Protein AF-A0A453MC24-F1 (afdb_monomer)

pLDDT: mean 86.79, std 18.19, range [35.03, 98.69]

Mean predicted aligned error: 6.65 Å

Foldseek 3Di:
DDWAWDADDEDDDDDLDFDKDKAQAFPVVLCVVCVVVVHDRCVGGPDPRNIHIGYTFHVVNPPDQQFWWKWKDKQNHTQFIDTSVPQPADPVRVCVVVCVVDNDDRPDDDDRDGGDRDDDDDAQIKMWIDTPPTDIDITHTHDDDPPPPD

Radius of gyration: 16.27 Å; Cα contacts (8 Å, |Δi|>4): 238; chains: 1; bounding box: 40×40×49 Å

Sequence (150 aa):
HGARATCPRPPPWTSSEGYALALDMTARDLQSVAKSTGLPWTLAKAQDTFTPISAVVPKSAVPNPDDLELWLKVDDELRQKGPTSDMIFKVPFLISYISSIMTLMEGDVILTGTPEGVGPVRIGQKIKAGITGLIEAEFDVQRRSRTFSP

InterPro domains:
  IPR011234 Fumarylacetoacetase-like, C-terminal [PF01557] (18-141)
  IPR036663 Fumarylacetoacetase-like, C-terminal domain superfamily [G3DSA:3.90.850.10] (14-145)
  IPR036663 Fumarylacetoacetase-like, C-terminal domain superfamily [SSF56529] (18-141)

Secondary structure (DSSP, 8-state):
---EEE-PPPPPP--S-EE--B-----HHHHHHHHHTT--SHHHH-STT---B-PPEEGGG-S-TTS-EEEEEETTEEEEEEEGGG-SS-HHHHHHHHHHHS---TT--------S------TT-EEEEEETTTEEEEEEEE--------

Organism: Aegilops tauschii subsp. strangulata (NCBI:txid200361)

Structure (mmCIF, N/CA/C/O backbone):
data_AF-A0A453MC24-F1
#
_entry.id   AF-A0A453MC24-F1
#
loop_
_atom_site.group_PDB
_atom_site.id
_atom_site.type_symbol
_atom_site.label_atom_id
_atom_site.label_alt_id
_atom_site.label_comp_id
_atom_site.label_asym_id
_atom_site.label_entity_id
_atom_site.label_seq_id
_atom_site.pdbx_PDB_ins_code
_atom_site.Cartn_x
_atom_site.Cartn_y
_atom_site.Cartn_z
_atom_site.occupancy
_atom_site.B_iso_or_equiv
_atom_site.auth_seq_id
_atom_site.auth_comp_id
_atom_site.auth_asym_id
_atom_site.auth_atom_id
_atom_site.pdbx_PDB_model_num
ATOM 1 N N . HIS A 1 1 ? 9.981 -6.101 -19.614 1.00 38.81 1 HIS A N 1
ATOM 2 C CA . HIS A 1 1 ? 9.704 -5.404 -18.345 1.00 38.81 1 HIS A CA 1
ATOM 3 C C . HIS A 1 1 ? 8.214 -5.111 -18.260 1.00 38.81 1 HIS A C 1
ATOM 5 O O . HIS A 1 1 ? 7.682 -4.579 -19.224 1.00 38.81 1 HIS A O 1
ATOM 11 N N . GLY A 1 2 ? 7.517 -5.533 -17.203 1.00 47.47 2 GLY A N 1
ATOM 12 C CA . GLY A 1 2 ? 6.080 -5.254 -17.051 1.00 47.47 2 GLY A CA 1
ATOM 13 C C . GLY A 1 2 ? 5.244 -6.500 -16.793 1.00 47.47 2 GLY A C 1
ATOM 14 O O . GLY A 1 2 ? 4.655 -7.070 -17.708 1.00 47.47 2 GLY A O 1
ATOM 15 N N . ALA A 1 3 ? 5.197 -6.895 -15.530 1.00 35.03 3 ALA A N 1
ATOM 16 C CA . ALA A 1 3 ? 4.187 -7.784 -14.986 1.00 35.03 3 ALA A CA 1
ATOM 17 C C . ALA A 1 3 ? 3.165 -6.889 -14.250 1.00 35.03 3 ALA A C 1
ATOM 19 O O . ALA A 1 3 ? 3.579 -5.926 -13.601 1.00 35.03 3 ALA A O 1
ATOM 20 N N . ARG A 1 4 ? 1.854 -7.116 -14.415 1.00 52.97 4 ARG A N 1
ATOM 21 C CA . ARG A 1 4 ? 0.784 -6.272 -13.844 1.00 52.97 4 ARG A CA 1
ATOM 22 C C . ARG A 1 4 ? -0.256 -7.122 -13.144 1.00 52.97 4 ARG A C 1
ATOM 24 O O . ARG A 1 4 ? -0.728 -8.061 -13.762 1.00 52.97 4 ARG A O 1
ATOM 31 N N . ALA A 1 5 ? -0.651 -6.752 -11.934 1.00 42.00 5 ALA A N 1
ATOM 32 C CA . ALA A 1 5 ? -1.810 -7.327 -11.266 1.00 42.00 5 ALA A CA 1
ATOM 33 C C . ALA A 1 5 ? -3.107 -6.756 -11.876 1.00 42.00 5 ALA A C 1
ATOM 35 O O . ALA A 1 5 ? -3.251 -5.537 -11.989 1.00 42.00 5 ALA A O 1
ATOM 36 N N . THR A 1 6 ? -4.040 -7.608 -12.300 1.00 39.41 6 THR A N 1
ATOM 37 C CA . THR A 1 6 ? -5.389 -7.189 -12.712 1.00 39.41 6 THR A CA 1
ATOM 38 C C . THR A 1 6 ? -6.310 -7.138 -11.496 1.00 39.41 6 THR A C 1
ATOM 40 O O . THR A 1 6 ? -6.370 -8.099 -10.736 1.00 39.41 6 THR A O 1
ATOM 43 N N . CYS A 1 7 ? -7.040 -6.033 -11.330 1.00 41.22 7 CYS A N 1
ATOM 44 C CA . CYS A 1 7 ? -8.014 -5.819 -10.259 1.00 41.22 7 CYS A CA 1
ATOM 45 C C . CYS A 1 7 ? -9.405 -5.562 -10.864 1.00 41.22 7 CYS A C 1
ATOM 47 O O . CYS A 1 7 ? -9.501 -4.761 -11.800 1.00 41.22 7 CYS A O 1
ATOM 49 N N . PRO A 1 8 ? -10.483 -6.183 -10.351 1.00 39.03 8 PRO A N 1
ATOM 50 C CA . PRO A 1 8 ? -11.850 -5.784 -10.678 1.00 39.03 8 PRO A CA 1
ATOM 51 C C . PRO A 1 8 ? -12.093 -4.307 -10.334 1.00 39.03 8 PRO A C 1
ATOM 53 O O . PRO A 1 8 ? -11.517 -3.781 -9.383 1.00 39.03 8 PRO A O 1
ATOM 56 N N . ARG A 1 9 ? -12.955 -3.625 -11.097 1.00 36.47 9 ARG A N 1
ATOM 57 C CA . ARG A 1 9 ? -13.351 -2.238 -10.804 1.00 36.47 9 ARG A CA 1
ATOM 58 C C . ARG A 1 9 ? -14.120 -2.221 -9.466 1.00 36.47 9 ARG A C 1
ATOM 60 O O . ARG A 1 9 ? -15.124 -2.930 -9.380 1.00 36.47 9 ARG A O 1
ATOM 67 N N . PRO A 1 10 ? -13.680 -1.461 -8.445 1.00 41.44 10 PRO A N 1
ATOM 68 C CA . PRO A 1 10 ? -14.386 -1.411 -7.169 1.00 41.44 10 PRO A CA 1
ATOM 69 C C . PRO A 1 10 ? -15.782 -0.780 -7.341 1.00 41.44 10 PRO A C 1
ATOM 71 O O . PRO A 1 10 ? -15.978 0.029 -8.257 1.00 41.44 10 PRO A O 1
ATOM 74 N N . PRO A 1 11 ? -16.767 -1.160 -6.503 1.00 37.31 11 PRO A N 1
ATOM 75 C CA . PRO A 1 11 ? -18.101 -0.562 -6.520 1.00 37.31 11 PRO A CA 1
ATOM 76 C C . PRO A 1 11 ? -18.053 0.946 -6.197 1.00 37.31 11 PRO A C 1
ATOM 78 O O . PRO A 1 11 ? -17.083 1.409 -5.593 1.00 37.31 11 PRO A O 1
ATOM 81 N N . PRO A 1 12 ? -19.077 1.729 -6.597 1.00 39.75 12 PRO A N 1
ATOM 82 C CA . PRO A 1 12 ? -19.141 3.159 -6.301 1.00 39.75 12 PRO A CA 1
ATOM 83 C C . PRO A 1 12 ? -19.139 3.422 -4.786 1.00 39.75 12 PRO A C 1
ATOM 85 O O . PRO A 1 12 ? -19.858 2.773 -4.028 1.00 39.75 12 PRO A O 1
ATOM 88 N N . TRP A 1 13 ? -18.307 4.375 -4.366 1.00 46.50 13 TRP A N 1
ATOM 89 C CA . TRP A 1 13 ? -18.062 4.759 -2.976 1.00 46.50 13 TRP A CA 1
ATOM 90 C C . TRP A 1 13 ? -19.287 5.480 -2.396 1.00 46.50 13 TRP A C 1
ATOM 92 O O . TRP A 1 13 ? -19.708 6.498 -2.937 1.00 46.50 13 TRP A O 1
ATOM 102 N N . THR A 1 14 ? -19.867 4.966 -1.308 1.00 39.12 14 THR A N 1
ATOM 103 C CA . THR A 1 14 ? -21.018 5.595 -0.621 1.00 39.12 14 THR A CA 1
ATOM 104 C C . THR A 1 14 ? -20.711 6.039 0.811 1.00 39.12 14 THR A C 1
ATOM 106 O O . THR A 1 14 ? -21.583 6.592 1.473 1.00 39.12 14 THR A O 1
ATOM 109 N N . SER A 1 15 ? -19.496 5.800 1.311 1.00 45.62 15 SER A N 1
ATOM 110 C CA . SER A 1 15 ? -19.054 6.259 2.632 1.00 45.62 15 SER A CA 1
ATOM 111 C C . SER A 1 15 ? -17.674 6.897 2.520 1.00 45.62 15 SER A C 1
ATOM 113 O O . SER A 1 15 ? -16.699 6.212 2.211 1.00 45.62 15 SER A O 1
ATOM 115 N N . SER A 1 16 ? -17.601 8.192 2.801 1.00 51.91 16 SER A N 1
ATOM 116 C CA . SER A 1 16 ? -16.439 9.075 2.647 1.00 51.91 16 SER A CA 1
ATOM 117 C C . SE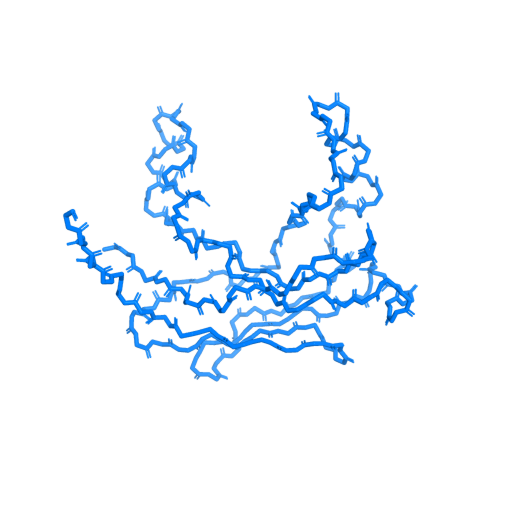R A 1 16 ? -15.256 8.759 3.578 1.00 51.91 16 SER A C 1
ATOM 119 O O . SER A 1 16 ? -14.281 9.501 3.601 1.00 51.91 16 SER A O 1
ATOM 121 N N . GLU A 1 17 ? -15.314 7.681 4.366 1.00 73.31 17 GLU A N 1
ATOM 122 C CA . GLU A 1 17 ? -14.290 7.349 5.356 1.00 73.31 17 GLU A CA 1
ATOM 123 C C . GLU A 1 17 ? -14.101 5.830 5.492 1.00 73.31 17 GLU A C 1
ATOM 125 O O . GLU A 1 17 ? -14.930 5.113 6.060 1.00 73.31 17 GLU A O 1
ATOM 130 N N . GLY A 1 18 ? -12.973 5.324 5.004 1.00 90.31 18 GLY A N 1
ATOM 131 C CA . GLY A 1 18 ? -12.618 3.916 5.124 1.00 90.31 18 GLY A CA 1
ATOM 132 C C . GLY A 1 18 ? -11.175 3.656 4.727 1.00 90.31 18 GLY A C 1
ATOM 133 O O . GLY A 1 18 ? -10.457 4.555 4.294 1.00 90.31 18 GLY A O 1
ATOM 134 N N . TYR A 1 19 ? -10.759 2.408 4.882 1.00 94.56 19 TYR A N 1
ATOM 135 C CA . TYR A 1 19 ? -9.433 1.935 4.511 1.00 94.56 19 TYR A CA 1
ATOM 136 C C . TYR A 1 19 ? -9.569 0.930 3.378 1.00 94.56 19 TYR A C 1
ATOM 138 O O . TYR A 1 19 ? -10.534 0.178 3.322 1.00 94.56 19 TYR A O 1
ATOM 146 N N . ALA A 1 20 ? -8.602 0.885 2.477 1.00 95.56 20 ALA A N 1
ATOM 147 C CA . ALA A 1 20 ? -8.530 -0.157 1.467 1.00 95.56 20 ALA A CA 1
ATOM 148 C C . ALA A 1 20 ? -7.090 -0.645 1.372 1.00 95.56 20 ALA A C 1
ATOM 150 O O . ALA A 1 20 ? -6.143 0.130 1.519 1.00 95.56 20 ALA A O 1
ATOM 151 N N . LEU A 1 21 ? -6.928 -1.937 1.120 1.00 97.06 21 LEU A N 1
ATOM 152 C CA . LEU A 1 21 ? -5.636 -2.507 0.795 1.00 97.06 21 LEU A CA 1
ATOM 153 C C . LEU A 1 21 ? -5.325 -2.176 -0.663 1.00 97.06 21 LEU A C 1
ATOM 155 O O . LEU A 1 21 ? -6.112 -2.500 -1.549 1.00 97.06 21 LEU A O 1
ATOM 159 N N . ALA A 1 22 ? -4.174 -1.565 -0.918 1.00 97.12 22 ALA A N 1
ATOM 160 C CA . ALA A 1 22 ? -3.739 -1.232 -2.267 1.00 97.12 22 ALA A CA 1
ATOM 161 C C . ALA A 1 22 ? -2.315 -1.723 -2.526 1.00 97.12 22 ALA A C 1
ATOM 163 O O . ALA A 1 22 ? -1.480 -1.765 -1.623 1.00 97.12 22 ALA A O 1
ATOM 164 N N . LEU A 1 23 ? -2.035 -2.056 -3.783 1.00 97.44 23 LEU A N 1
ATOM 165 C CA . LEU A 1 23 ? -0.690 -2.337 -4.267 1.00 97.44 23 LEU A CA 1
ATOM 166 C C . LEU A 1 23 ? -0.176 -1.127 -5.048 1.00 97.44 23 LEU A C 1
ATOM 168 O O . LEU A 1 23 ? -0.779 -0.721 -6.035 1.00 97.44 23 LEU A O 1
ATOM 172 N N . ASP A 1 24 ? 0.964 -0.579 -4.635 1.00 96.94 24 ASP A N 1
ATOM 173 C CA . ASP A 1 24 ? 1.691 0.458 -5.376 1.00 96.94 24 ASP A CA 1
ATOM 174 C C . AS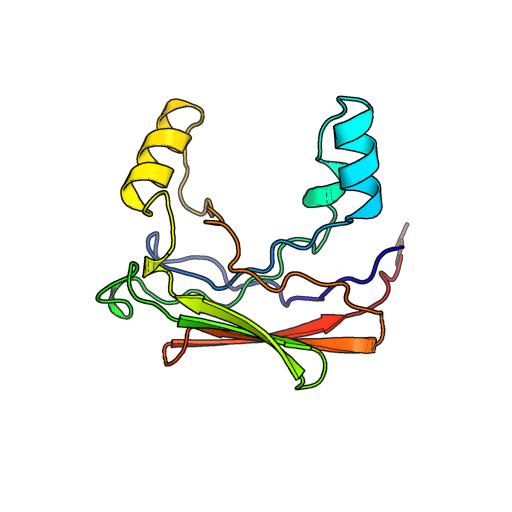P A 1 24 ? 2.640 -0.199 -6.394 1.00 96.94 24 ASP A C 1
ATOM 176 O O . ASP A 1 24 ? 3.857 -0.333 -6.186 1.00 96.94 24 ASP A O 1
ATOM 180 N N . MET A 1 25 ? 2.067 -0.697 -7.493 1.00 96.69 25 MET A N 1
ATOM 181 C CA . MET A 1 25 ? 2.840 -1.396 -8.515 1.00 96.69 25 MET A CA 1
ATOM 182 C C . MET A 1 25 ? 3.846 -0.438 -9.146 1.00 96.69 25 MET A C 1
ATOM 184 O O . MET A 1 25 ? 3.533 0.688 -9.519 1.00 96.69 25 MET A O 1
ATOM 188 N N . THR A 1 26 ? 5.088 -0.897 -9.280 1.00 94.62 26 THR A N 1
ATOM 189 C CA . THR A 1 26 ? 6.192 -0.035 -9.707 1.00 94.62 26 THR A CA 1
ATOM 190 C C . THR A 1 26 ? 7.000 -0.689 -10.817 1.00 94.62 26 THR A C 1
ATOM 192 O O . THR A 1 26 ? 7.541 -1.783 -10.642 1.00 94.62 26 THR A O 1
ATOM 195 N N . ALA A 1 27 ? 7.173 0.012 -11.939 1.00 94.31 27 ALA A N 1
ATOM 196 C CA . ALA A 1 27 ? 8.174 -0.351 -12.941 1.00 94.31 27 ALA A CA 1
ATOM 197 C C . ALA A 1 27 ? 9.553 0.120 -12.454 1.00 94.31 27 ALA A C 1
ATOM 199 O O . ALA A 1 27 ? 9.958 1.264 -12.672 1.00 94.31 27 ALA A O 1
ATOM 200 N N . ARG A 1 28 ? 10.234 -0.745 -11.692 1.00 93.31 28 ARG A N 1
ATOM 201 C CA . ARG A 1 28 ? 11.455 -0.390 -10.947 1.00 93.31 28 ARG A CA 1
ATOM 202 C C . ARG A 1 28 ? 12.604 0.066 -11.848 1.00 93.31 28 ARG A C 1
ATOM 204 O O . ARG A 1 28 ? 13.352 0.958 -11.471 1.00 93.31 28 ARG A O 1
ATOM 211 N N . ASP A 1 29 ? 12.719 -0.523 -13.030 1.00 92.75 29 ASP A N 1
ATOM 212 C CA . ASP A 1 29 ? 13.657 -0.128 -14.080 1.00 92.75 29 ASP A CA 1
ATOM 213 C C . ASP A 1 29 ? 13.438 1.328 -14.514 1.00 92.75 29 ASP A C 1
ATOM 215 O O . ASP A 1 29 ? 14.364 2.137 -14.460 1.00 92.75 29 ASP A O 1
ATOM 219 N N . LEU A 1 30 ? 12.197 1.686 -14.848 1.00 93.50 30 LEU A N 1
ATOM 220 C CA . LEU A 1 30 ? 11.835 3.049 -15.240 1.00 93.50 30 LEU A CA 1
ATOM 221 C C . LEU A 1 30 ? 12.007 4.040 -14.088 1.00 93.50 30 LEU A C 1
ATOM 223 O O . LEU A 1 30 ? 12.433 5.170 -14.314 1.00 93.50 30 LEU A O 1
ATOM 227 N N . GLN A 1 31 ? 11.717 3.623 -12.853 1.00 95.94 31 GLN A N 1
ATOM 228 C CA . GLN A 1 31 ? 11.918 4.466 -11.676 1.00 95.94 31 GLN A CA 1
ATOM 229 C C . GLN A 1 31 ? 13.397 4.806 -11.473 1.00 95.94 31 GLN A C 1
ATOM 231 O O . GLN A 1 31 ? 13.731 5.960 -11.208 1.00 95.94 31 GLN A O 1
ATOM 236 N N . SER A 1 32 ? 14.282 3.813 -11.604 1.00 94.62 32 SER A N 1
ATOM 237 C CA . SER A 1 32 ? 15.728 4.005 -11.472 1.00 94.62 32 SER A CA 1
ATOM 238 C C . SER A 1 32 ? 16.263 4.963 -12.533 1.00 94.62 32 SER A C 1
ATOM 240 O O . SER A 1 32 ? 17.008 5.882 -12.195 1.00 94.62 32 SER A O 1
ATOM 242 N N . VAL A 1 33 ? 15.827 4.805 -13.789 1.00 94.88 33 VAL A N 1
ATOM 243 C CA . VAL A 1 33 ? 16.178 5.731 -14.875 1.00 94.88 33 VAL A CA 1
ATOM 244 C C . VAL A 1 33 ? 15.693 7.139 -14.540 1.00 94.88 33 VAL A C 1
ATOM 246 O O . VAL A 1 33 ? 16.517 8.047 -14.468 1.00 94.88 33 VAL A O 1
ATOM 249 N N . ALA A 1 34 ? 14.403 7.308 -14.230 1.00 95.00 34 ALA A N 1
ATOM 250 C CA . ALA A 1 34 ? 13.820 8.611 -13.921 1.00 95.00 34 ALA A CA 1
ATOM 251 C C . ALA A 1 34 ? 14.533 9.312 -12.754 1.00 95.00 34 ALA A C 1
ATOM 253 O O . ALA A 1 34 ? 14.825 10.503 -12.837 1.00 95.00 34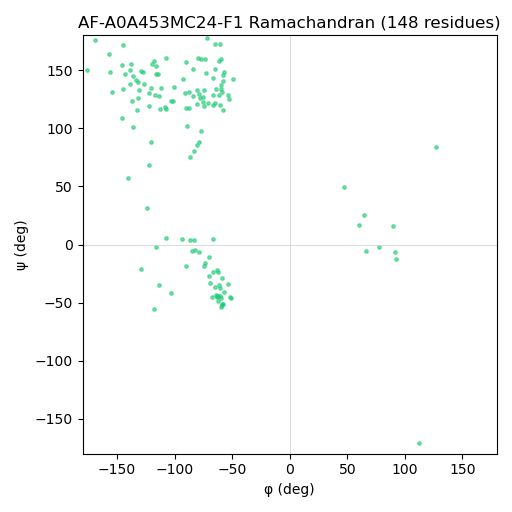 ALA A O 1
ATOM 254 N N . LYS A 1 35 ? 14.890 8.569 -11.697 1.00 94.50 35 LYS A N 1
ATOM 255 C CA . LYS A 1 35 ? 15.674 9.090 -10.570 1.00 94.50 35 LYS A CA 1
ATOM 256 C C . LYS A 1 35 ? 17.075 9.539 -11.000 1.00 94.50 35 LYS A C 1
ATOM 258 O O . LYS A 1 35 ? 17.510 10.604 -10.577 1.00 94.50 35 LYS A O 1
ATOM 263 N N . SER A 1 36 ? 17.770 8.754 -11.825 1.00 95.81 36 SER A N 1
ATOM 264 C CA . SER A 1 36 ? 19.134 9.073 -12.280 1.00 95.81 36 SER A CA 1
ATOM 265 C C . SER A 1 36 ? 19.201 10.260 -13.245 1.00 95.81 36 SER A C 1
ATOM 267 O O . SER A 1 36 ? 20.211 10.955 -13.285 1.00 95.81 36 SER A O 1
ATOM 269 N N . THR A 1 37 ? 18.125 10.520 -13.990 1.00 94.69 37 THR A N 1
ATOM 270 C CA . THR A 1 37 ? 18.060 11.584 -15.001 1.00 94.69 37 THR A CA 1
ATOM 271 C C . THR A 1 37 ? 17.203 12.778 -14.576 1.00 94.69 37 THR A C 1
ATOM 273 O O . THR A 1 37 ? 16.949 13.658 -15.393 1.00 94.69 37 THR A O 1
ATOM 276 N N . GLY A 1 38 ? 16.709 12.808 -13.333 1.00 95.25 38 GLY A N 1
ATOM 277 C CA . GLY A 1 38 ? 15.863 13.894 -12.822 1.00 95.25 38 GLY A CA 1
ATOM 278 C C . GLY A 1 38 ? 14.502 14.028 -13.519 1.00 95.25 38 GLY A C 1
ATOM 279 O O . GLY A 1 38 ? 13.936 15.117 -13.551 1.00 95.25 38 GLY A O 1
ATOM 280 N N . LEU A 1 39 ? 13.979 12.946 -14.102 1.00 95.50 39 LEU A N 1
ATOM 281 C CA . LEU A 1 39 ? 12.687 12.948 -14.792 1.00 95.50 39 LEU A CA 1
ATOM 282 C C . LEU A 1 39 ? 11.525 12.611 -13.838 1.00 95.50 39 LEU A C 1
ATOM 284 O O . LEU A 1 39 ? 11.727 11.929 -12.827 1.00 95.50 39 LEU A O 1
ATOM 288 N N . PRO A 1 40 ? 10.284 13.020 -14.169 1.00 96.12 40 PRO A N 1
ATOM 289 C CA . PRO A 1 40 ? 9.096 12.639 -13.411 1.00 96.12 40 PRO A CA 1
ATOM 290 C C . PRO A 1 40 ? 8.903 11.120 -13.323 1.00 96.12 40 PRO A C 1
ATOM 292 O O . PRO A 1 40 ? 9.162 10.376 -14.269 1.00 96.12 40 PRO A O 1
ATOM 295 N N . TRP A 1 41 ? 8.365 10.650 -12.197 1.00 95.88 41 TRP A N 1
ATOM 296 C CA . TRP A 1 41 ? 8.150 9.218 -11.943 1.00 95.88 41 TRP A CA 1
ATOM 297 C C . TRP A 1 41 ? 6.857 8.664 -12.553 1.00 95.88 41 TRP A C 1
ATOM 299 O O . TRP A 1 41 ? 6.547 7.489 -12.363 1.00 95.88 41 TRP A O 1
ATOM 309 N N . THR A 1 42 ? 6.107 9.472 -13.306 1.00 94.62 42 THR A N 1
ATOM 310 C CA . THR A 1 42 ? 4.793 9.118 -13.866 1.00 94.62 42 THR A CA 1
ATOM 311 C C . THR A 1 42 ? 4.820 7.786 -14.616 1.00 94.62 42 THR A C 1
ATOM 313 O O . THR A 1 42 ? 4.000 6.911 -14.352 1.00 94.62 42 THR A O 1
ATOM 316 N N . LEU A 1 43 ? 5.817 7.561 -15.479 1.00 92.06 43 LEU A N 1
ATOM 317 C CA . LEU A 1 43 ? 5.941 6.301 -16.223 1.00 92.06 43 LEU A CA 1
ATOM 318 C C . LEU A 1 43 ? 6.242 5.093 -15.329 1.00 92.06 43 LEU A C 1
ATOM 320 O O . LEU A 1 43 ? 5.948 3.967 -15.717 1.00 92.06 43 LEU A O 1
ATOM 324 N N . ALA A 1 44 ? 6.819 5.304 -14.149 1.00 94.38 44 ALA A N 1
ATOM 325 C CA . ALA A 1 44 ? 7.169 4.239 -13.221 1.00 94.38 44 ALA A CA 1
ATOM 326 C C . ALA A 1 44 ? 6.054 3.894 -12.221 1.00 94.38 44 ALA A C 1
ATOM 328 O O . ALA A 1 44 ? 6.111 2.814 -11.632 1.00 94.38 44 ALA A O 1
ATOM 329 N N . LYS A 1 45 ? 5.080 4.793 -12.023 1.00 94.12 45 LYS A N 1
ATOM 330 C CA . LYS A 1 45 ? 4.085 4.732 -10.935 1.00 94.12 45 LYS A CA 1
ATOM 331 C C . LYS A 1 45 ? 2.623 4.873 -11.366 1.00 94.12 45 LYS A C 1
ATOM 333 O O . LYS A 1 45 ? 1.748 4.433 -10.639 1.00 94.12 45 LYS A O 1
ATOM 338 N N . ALA A 1 46 ? 2.347 5.452 -12.531 1.00 92.81 46 ALA A N 1
ATOM 339 C CA . ALA A 1 46 ? 0.995 5.853 -12.930 1.00 92.81 46 ALA A CA 1
ATOM 340 C C . ALA A 1 46 ? 0.551 5.230 -14.264 1.00 92.81 46 ALA A C 1
ATOM 342 O O . ALA A 1 46 ? -0.183 5.842 -15.036 1.00 92.81 46 ALA A O 1
ATOM 343 N N . GLN A 1 47 ? 1.025 4.022 -14.583 1.00 89.81 47 GLN A N 1
ATOM 344 C CA . GLN A 1 47 ? 0.500 3.293 -15.739 1.00 89.81 47 GLN A CA 1
ATOM 345 C C . GLN A 1 47 ? -0.863 2.675 -15.400 1.00 89.81 47 GLN A C 1
ATOM 347 O O . GLN A 1 47 ? -1.164 2.423 -14.235 1.00 89.81 47 GLN A O 1
ATOM 352 N N . ASP A 1 48 ? -1.665 2.348 -16.418 1.00 89.44 48 ASP A N 1
ATOM 353 C CA . ASP A 1 48 ? -2.941 1.652 -16.194 1.00 89.44 48 ASP A CA 1
ATOM 354 C C . ASP A 1 48 ? -2.762 0.428 -15.277 1.00 89.44 48 ASP A C 1
ATOM 356 O O . ASP A 1 48 ? -1.760 -0.279 -15.383 1.00 89.44 48 ASP A O 1
ATOM 360 N N . THR A 1 49 ? -3.727 0.162 -14.398 1.00 90.50 49 THR A N 1
ATOM 361 C CA . THR A 1 49 ? -3.702 -0.971 -13.449 1.00 90.50 49 THR A CA 1
ATOM 362 C C . THR A 1 49 ? -2.523 -0.978 -12.458 1.00 90.50 49 THR A C 1
ATOM 364 O O . THR A 1 49 ? -2.247 -2.027 -11.880 1.00 90.50 49 THR A O 1
ATOM 367 N N . PHE A 1 50 ? -1.800 0.136 -12.254 1.00 92.94 50 PHE A N 1
ATOM 368 C CA . PHE A 1 50 ? -0.708 0.198 -11.262 1.00 92.94 50 PHE A CA 1
ATOM 369 C C . PHE A 1 50 ? -1.174 0.364 -9.813 1.00 92.94 50 PHE A C 1
ATOM 371 O O . PHE A 1 50 ? -0.364 0.214 -8.904 1.00 92.94 50 PHE A O 1
ATOM 378 N N . THR A 1 51 ? -2.473 0.566 -9.599 1.00 95.50 51 THR A N 1
ATOM 379 C CA . THR A 1 51 ? -3.079 0.609 -8.264 1.00 95.50 51 THR A CA 1
ATOM 380 C C . THR A 1 51 ? -4.190 -0.442 -8.125 1.00 95.50 51 THR A C 1
ATOM 382 O O . THR A 1 51 ? -5.367 -0.085 -8.075 1.00 95.50 51 THR A O 1
ATOM 385 N N . PRO A 1 52 ? -3.872 -1.753 -8.119 1.00 95.25 52 PRO A N 1
ATOM 386 C CA . PRO A 1 52 ? -4.804 -2.768 -7.631 1.00 95.25 52 PRO A CA 1
ATOM 387 C C . PRO A 1 52 ? -5.261 -2.412 -6.213 1.00 95.25 52 PRO A C 1
ATOM 389 O O . PRO A 1 52 ? -4.419 -2.137 -5.358 1.00 95.25 52 PRO A O 1
ATOM 392 N N . ILE A 1 53 ? -6.571 -2.393 -5.970 1.00 95.19 53 ILE A N 1
ATOM 393 C CA . ILE A 1 53 ? -7.160 -1.944 -4.704 1.00 95.19 53 ILE A CA 1
ATOM 394 C C . ILE A 1 53 ? -8.308 -2.869 -4.294 1.00 95.19 53 ILE A C 1
ATOM 396 O O . ILE A 1 53 ? -9.095 -3.305 -5.131 1.00 95.19 53 ILE A O 1
ATOM 400 N N . SER A 1 54 ? -8.386 -3.212 -3.013 1.00 95.12 54 SER A N 1
ATOM 401 C CA . SER A 1 54 ? -9.447 -4.055 -2.465 1.00 95.12 54 SER A CA 1
ATOM 402 C C . SER A 1 54 ? -10.788 -3.321 -2.395 1.00 95.12 54 SER A C 1
ATOM 404 O O . SER A 1 54 ? -10.892 -2.122 -2.657 1.00 95.12 54 SER A O 1
ATOM 406 N N . ALA A 1 55 ? -11.823 -4.038 -1.950 1.00 92.62 55 ALA A N 1
ATOM 407 C CA . ALA A 1 55 ? -13.010 -3.385 -1.414 1.00 92.62 55 ALA A CA 1
ATOM 408 C C . ALA A 1 55 ? -12.650 -2.507 -0.201 1.00 92.62 55 ALA A C 1
ATOM 410 O O . ALA A 1 55 ? -11.610 -2.687 0.441 1.00 92.62 55 ALA A O 1
ATOM 411 N N . VAL A 1 56 ? -13.532 -1.563 0.105 1.00 92.62 56 VAL A N 1
ATOM 412 C CA . VAL A 1 56 ? -13.371 -0.638 1.227 1.00 92.62 56 VAL A CA 1
ATOM 413 C C . VAL A 1 56 ? -13.737 -1.338 2.526 1.00 92.62 56 VAL A C 1
ATOM 415 O O . VAL A 1 56 ? -14.815 -1.914 2.650 1.00 92.62 56 VAL A O 1
ATOM 418 N N . VAL A 1 57 ? -12.854 -1.237 3.508 1.00 93.81 57 VAL A N 1
ATOM 419 C CA . VAL A 1 57 ? -13.119 -1.547 4.907 1.00 93.81 57 VAL A CA 1
ATOM 420 C C . VAL A 1 57 ? -13.674 -0.279 5.563 1.00 93.81 57 VAL A C 1
ATOM 422 O O . VAL A 1 57 ? -12.969 0.735 5.612 1.00 93.81 57 VAL A O 1
ATOM 425 N N . PRO A 1 58 ? -14.919 -0.290 6.069 1.00 92.88 58 PRO A N 1
ATOM 426 C CA . PRO A 1 58 ? -15.486 0.865 6.754 1.00 92.88 58 PRO A CA 1
ATOM 427 C C . PRO A 1 58 ? -14.626 1.267 7.953 1.00 92.88 58 PRO A C 1
ATOM 429 O O . PRO A 1 58 ? -14.167 0.406 8.704 1.00 92.88 58 PRO A O 1
ATOM 432 N N . LYS A 1 59 ? -14.458 2.571 8.191 1.00 90.56 59 LYS A N 1
ATOM 433 C CA . LYS A 1 59 ? -13.687 3.084 9.339 1.00 90.56 59 LYS A CA 1
ATOM 434 C C . LYS A 1 59 ? -14.163 2.516 10.682 1.00 90.56 59 LYS A C 1
ATOM 436 O O . LYS A 1 59 ? -13.344 2.246 11.549 1.00 90.56 59 LYS A O 1
ATOM 441 N N . SER A 1 60 ? -15.464 2.258 10.835 1.00 93.00 60 SER A N 1
ATOM 442 C CA . SER A 1 60 ? -16.046 1.647 12.041 1.00 93.00 60 SER A CA 1
ATOM 443 C C . SER A 1 60 ? -15.558 0.222 12.324 1.00 93.00 60 SER A C 1
ATOM 445 O O . SER A 1 60 ? -15.647 -0.228 13.461 1.00 93.00 60 SER A O 1
ATOM 447 N N . ALA A 1 61 ? -15.060 -0.492 11.312 1.00 93.69 61 ALA A N 1
ATOM 448 C CA . ALA A 1 61 ? -14.475 -1.822 11.466 1.00 93.69 61 ALA A CA 1
ATOM 449 C C . ALA A 1 61 ? -12.988 -1.774 11.865 1.00 93.69 61 ALA A C 1
ATOM 451 O O . ALA A 1 61 ? -12.397 -2.816 12.135 1.00 93.69 61 ALA A O 1
ATOM 452 N N . VAL A 1 62 ? -12.380 -0.583 11.909 1.00 94.25 62 VAL A N 1
ATOM 453 C CA . VAL A 1 62 ? -10.951 -0.380 12.176 1.00 94.25 62 VAL A CA 1
ATOM 454 C C . VAL A 1 62 ? -10.784 0.489 13.427 1.00 94.25 62 VAL A C 1
ATOM 456 O O . VAL A 1 62 ? -10.700 1.713 13.321 1.00 94.25 62 VAL A O 1
ATOM 459 N N . PRO A 1 63 ? -10.742 -0.115 14.630 1.00 89.75 63 PRO A N 1
ATOM 460 C CA . PRO A 1 63 ? -10.664 0.639 15.881 1.00 89.75 63 PRO A CA 1
ATOM 461 C C . PRO A 1 63 ? -9.316 1.347 16.070 1.00 89.75 63 PRO A C 1
ATOM 463 O O . PRO A 1 63 ? -9.279 2.432 16.644 1.00 89.75 63 PRO A O 1
ATOM 466 N N . ASN A 1 64 ? -8.220 0.757 15.580 1.00 93.62 64 ASN A N 1
ATOM 467 C CA . ASN A 1 64 ? -6.886 1.350 15.629 1.00 93.62 64 ASN A CA 1
ATOM 468 C C . ASN A 1 64 ? -6.160 1.174 14.279 1.00 93.62 64 ASN A C 1
ATOM 470 O O . ASN A 1 64 ? -5.655 0.087 14.005 1.00 93.62 64 ASN A O 1
ATOM 474 N N . PRO A 1 65 ? -6.096 2.209 13.422 1.00 92.31 65 PRO A N 1
ATOM 475 C CA . PRO A 1 65 ? -5.407 2.123 12.133 1.00 92.31 65 PRO A CA 1
ATOM 476 C C . PRO A 1 65 ? -3.875 2.120 12.248 1.00 92.31 65 PRO A C 1
ATOM 478 O O . PRO A 1 65 ? -3.196 1.735 11.295 1.00 92.31 65 PRO A O 1
ATOM 481 N N . ASP A 1 66 ? -3.327 2.517 13.398 1.00 92.81 66 ASP A N 1
ATOM 482 C CA . ASP A 1 66 ? -1.883 2.572 13.646 1.00 92.81 66 ASP A CA 1
ATOM 483 C C . ASP A 1 66 ? -1.315 1.234 14.155 1.00 92.81 66 ASP A C 1
ATOM 485 O O . ASP A 1 66 ? -0.130 1.162 14.465 1.00 92.81 66 ASP A O 1
ATOM 489 N N . ASP A 1 67 ? -2.139 0.187 14.243 1.00 95.62 67 ASP A N 1
ATOM 490 C CA . ASP A 1 67 ? -1.741 -1.158 14.677 1.00 95.62 67 ASP A CA 1
ATOM 491 C C . ASP A 1 67 ? -2.443 -2.246 13.847 1.00 95.62 67 ASP A C 1
ATOM 493 O O . ASP A 1 67 ? -3.199 -3.083 14.339 1.00 95.62 67 ASP A O 1
ATOM 497 N N . LEU A 1 68 ? -2.250 -2.180 12.532 1.00 97.19 68 LEU A N 1
ATOM 498 C CA . LEU A 1 68 ? -2.759 -3.148 11.567 1.00 97.19 68 LEU A CA 1
ATOM 499 C C . LEU A 1 68 ? -1.598 -3.923 10.960 1.00 97.19 68 LEU A C 1
ATOM 501 O O . LEU A 1 68 ? -0.620 -3.329 10.520 1.00 97.19 68 LEU A O 1
ATOM 505 N N . GLU A 1 69 ? -1.721 -5.242 10.862 1.00 98.25 69 GLU A N 1
ATOM 506 C CA . GLU A 1 69 ? -0.718 -6.071 10.196 1.00 98.25 69 GLU A CA 1
ATOM 507 C C . GLU A 1 69 ? -1.050 -6.223 8.707 1.00 98.25 69 GLU A C 1
ATOM 509 O O . GLU A 1 69 ? -2.081 -6.790 8.337 1.00 98.25 69 GLU A O 1
ATOM 514 N N . LEU A 1 70 ? -0.158 -5.726 7.850 1.00 98.38 70 LEU A N 1
ATOM 515 C CA . LEU A 1 70 ? -0.208 -5.912 6.404 1.00 98.38 70 LEU A CA 1
ATOM 516 C C . LEU A 1 70 ? 0.625 -7.130 6.016 1.00 98.38 70 LEU A C 1
ATOM 518 O O . LEU A 1 70 ? 1.715 -7.340 6.553 1.00 98.38 70 LEU A O 1
ATOM 522 N N . TRP A 1 71 ? 0.163 -7.896 5.033 1.00 98.62 71 TRP A N 1
ATOM 523 C CA . TRP A 1 71 ? 0.939 -8.992 4.460 1.00 98.62 71 TRP A CA 1
ATOM 524 C C . TRP A 1 71 ? 0.687 -9.160 2.962 1.00 98.62 71 TRP A C 1
ATOM 526 O O . TRP A 1 71 ? -0.371 -8.806 2.440 1.00 98.62 71 TRP A O 1
ATOM 536 N N . LEU A 1 72 ? 1.671 -9.733 2.269 1.00 98.69 72 LEU A N 1
ATOM 537 C CA . LEU A 1 72 ? 1.603 -10.055 0.848 1.00 98.69 72 LEU A CA 1
ATOM 538 C C . LEU A 1 72 ? 2.359 -11.348 0.546 1.00 98.69 72 LEU A C 1
ATOM 540 O O . LEU A 1 72 ? 3.507 -11.534 0.960 1.00 98.69 72 LEU A O 1
ATOM 544 N N . LYS A 1 73 ? 1.716 -12.211 -0.238 1.00 98.62 73 LYS A N 1
ATOM 545 C CA . LYS A 1 73 ? 2.255 -13.444 -0.801 1.00 98.62 73 LYS A CA 1
ATOM 546 C C . LYS A 1 73 ? 2.299 -13.378 -2.323 1.00 98.62 73 LYS A C 1
ATOM 548 O O . LYS A 1 73 ? 1.411 -12.794 -2.948 1.00 98.62 73 LYS A O 1
ATOM 553 N N . VAL A 1 74 ? 3.302 -14.022 -2.906 1.00 98.25 74 VAL A N 1
ATOM 554 C CA . VAL A 1 74 ? 3.397 -14.279 -4.348 1.00 98.25 74 VAL A CA 1
ATOM 555 C C . VAL A 1 74 ? 3.513 -15.783 -4.533 1.00 98.25 74 VAL A C 1
ATOM 557 O O . VAL A 1 74 ? 4.460 -16.366 -4.020 1.00 98.25 74 VAL A O 1
ATOM 560 N N . ASP A 1 75 ? 2.558 -16.398 -5.231 1.00 97.50 75 ASP A N 1
ATOM 561 C CA . ASP A 1 75 ? 2.465 -17.862 -5.375 1.00 97.50 75 ASP A CA 1
ATOM 562 C C . ASP A 1 75 ? 2.619 -18.583 -4.017 1.00 97.50 75 ASP A C 1
ATOM 564 O O . ASP A 1 75 ? 3.452 -19.468 -3.843 1.00 97.50 75 ASP A O 1
ATOM 568 N N . ASP A 1 76 ? 1.849 -18.123 -3.023 1.00 96.38 76 ASP A N 1
ATOM 569 C CA . ASP A 1 76 ? 1.831 -18.586 -1.624 1.00 96.38 76 ASP A CA 1
ATOM 570 C C . ASP A 1 76 ? 3.097 -18.336 -0.784 1.00 96.38 76 ASP A C 1
ATOM 572 O O . ASP A 1 76 ? 3.069 -18.505 0.440 1.00 96.38 76 ASP A O 1
ATOM 576 N N . GLU A 1 77 ? 4.172 -17.825 -1.381 1.00 98.06 77 GLU A N 1
ATOM 577 C CA . GLU A 1 77 ? 5.388 -17.429 -0.675 1.00 98.06 77 GLU A CA 1
ATOM 578 C C . GLU A 1 77 ? 5.213 -16.045 -0.032 1.00 98.06 77 GLU A C 1
ATOM 580 O O . GLU A 1 77 ? 4.955 -15.059 -0.725 1.00 98.06 77 GLU A O 1
ATOM 585 N N . LEU A 1 78 ? 5.361 -15.947 1.294 1.00 98.25 78 LEU A N 1
ATOM 586 C CA . LEU A 1 78 ? 5.296 -14.670 2.011 1.00 98.25 78 LEU A CA 1
ATOM 587 C C . LEU A 1 78 ? 6.479 -13.778 1.616 1.00 98.25 78 LEU A C 1
ATOM 589 O O . LEU A 1 78 ? 7.632 -14.142 1.829 1.00 98.25 78 LEU A O 1
ATOM 593 N N . ARG A 1 79 ? 6.183 -12.596 1.064 1.00 98.06 79 ARG A N 1
ATOM 594 C CA . ARG A 1 79 ? 7.192 -11.634 0.594 1.00 98.06 79 ARG A CA 1
ATOM 595 C C . ARG A 1 79 ? 7.225 -10.352 1.399 1.00 98.06 79 ARG A C 1
ATOM 597 O O . ARG A 1 79 ? 8.300 -9.802 1.593 1.00 98.06 79 ARG A O 1
ATOM 604 N N . GLN A 1 80 ? 6.072 -9.886 1.865 1.00 98.44 80 GLN A N 1
ATOM 605 C CA . GLN A 1 80 ? 5.988 -8.697 2.704 1.00 98.44 80 GLN A CA 1
ATOM 606 C C . GLN A 1 80 ? 5.118 -8.993 3.908 1.00 98.44 80 GLN A C 1
ATOM 608 O O . GLN A 1 80 ? 4.083 -9.653 3.788 1.00 98.44 80 GLN A O 1
ATOM 613 N N . LYS A 1 81 ? 5.541 -8.489 5.060 1.00 98.19 81 LYS A N 1
ATOM 614 C CA . LYS A 1 81 ? 4.772 -8.521 6.293 1.00 98.19 81 LYS A CA 1
ATOM 615 C C . LYS A 1 81 ? 5.235 -7.369 7.176 1.00 98.19 81 LYS A C 1
ATOM 617 O O . LYS A 1 81 ? 6.436 -7.196 7.337 1.00 98.19 81 LYS A O 1
ATOM 622 N N . GLY A 1 82 ? 4.314 -6.587 7.724 1.00 97.69 82 GLY A N 1
ATOM 623 C CA . GLY A 1 82 ? 4.686 -5.507 8.632 1.00 97.69 82 GLY A CA 1
ATOM 624 C C . GLY A 1 82 ? 3.485 -4.785 9.235 1.00 97.69 82 GLY A C 1
ATOM 625 O O . GLY A 1 82 ? 2.430 -4.729 8.595 1.00 97.69 82 GLY A O 1
ATOM 626 N N . PRO A 1 83 ? 3.625 -4.247 10.454 1.00 97.62 83 PRO A N 1
ATOM 627 C CA . PRO A 1 83 ? 2.567 -3.496 11.108 1.00 97.62 83 PRO A CA 1
ATOM 628 C C . PRO A 1 83 ? 2.543 -2.022 10.664 1.00 97.62 83 PRO A C 1
ATOM 630 O O . PRO A 1 83 ? 3.575 -1.420 10.366 1.00 97.62 83 PRO A O 1
ATOM 633 N N . THR A 1 84 ? 1.369 -1.387 10.675 1.00 97.31 84 THR A N 1
ATOM 634 C CA . THR A 1 84 ? 1.230 0.068 10.458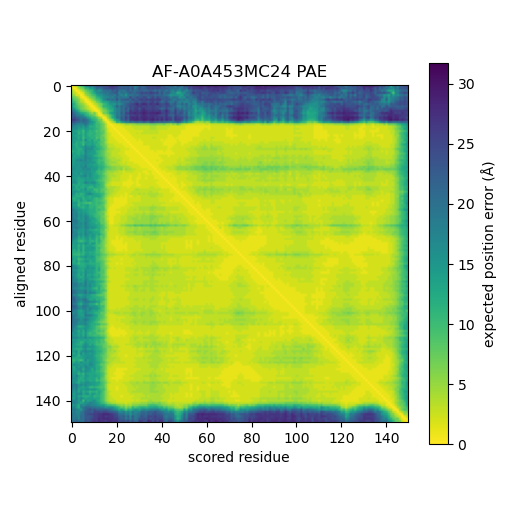 1.00 97.31 84 THR A CA 1
ATOM 635 C C . THR A 1 84 ? 1.781 0.896 11.626 1.00 97.31 84 THR A C 1
ATOM 637 O O . THR A 1 84 ? 2.010 2.104 11.486 1.00 97.31 84 THR A O 1
ATOM 640 N N . SER A 1 85 ? 2.110 0.257 12.754 1.00 96.94 85 SER A N 1
ATOM 641 C CA . SER A 1 85 ? 2.839 0.879 13.864 1.00 96.94 85 SER A CA 1
ATOM 642 C C . SER A 1 85 ? 4.199 1.416 13.426 1.00 96.94 85 SER A C 1
ATOM 644 O O . SER A 1 85 ? 4.626 2.454 13.934 1.00 96.94 85 SER A O 1
ATOM 646 N N . ASP A 1 86 ? 4.808 0.801 12.411 1.00 97.12 86 ASP A N 1
ATOM 647 C CA . ASP A 1 86 ? 6.127 1.167 11.888 1.00 97.12 86 ASP A CA 1
ATOM 648 C C . ASP A 1 86 ? 6.075 2.350 10.909 1.00 97.12 86 ASP A C 1
ATOM 650 O O . ASP A 1 86 ? 7.108 2.854 10.464 1.00 97.12 86 ASP A O 1
ATOM 654 N N . MET A 1 87 ? 4.877 2.845 10.574 1.00 97.12 87 MET A N 1
ATOM 655 C CA . MET A 1 87 ? 4.737 4.059 9.773 1.00 97.12 87 MET A CA 1
ATOM 656 C C . MET A 1 87 ? 5.383 5.249 10.489 1.00 97.12 87 MET A C 1
ATOM 658 O O . MET A 1 87 ? 4.925 5.648 11.563 1.00 97.12 87 MET A O 1
ATOM 662 N N . ILE A 1 88 ? 6.383 5.852 9.838 1.00 96.88 88 ILE A N 1
ATOM 663 C CA . ILE A 1 88 ? 7.078 7.067 10.297 1.00 96.88 88 ILE A CA 1
ATOM 664 C C . ILE A 1 88 ? 6.097 8.240 10.419 1.00 96.88 88 ILE A C 1
ATOM 666 O O . ILE A 1 88 ? 6.109 8.973 11.404 1.00 96.88 88 ILE A O 1
ATOM 670 N N . PHE A 1 89 ? 5.229 8.404 9.417 1.00 94.25 89 PHE A N 1
ATOM 671 C CA . PHE A 1 89 ? 4.201 9.438 9.382 1.00 94.25 89 PHE A CA 1
ATOM 672 C C . PHE A 1 89 ? 2.823 8.794 9.477 1.00 94.25 89 PHE A C 1
ATOM 674 O O . PHE A 1 89 ? 2.433 8.028 8.597 1.00 94.25 89 PHE A O 1
ATOM 681 N N . LYS A 1 90 ? 2.086 9.103 10.547 1.00 91.62 90 LYS A N 1
ATOM 682 C CA . LYS A 1 90 ? 0.740 8.561 10.780 1.00 91.62 90 LYS A CA 1
ATOM 683 C C . LYS A 1 90 ? -0.296 9.190 9.852 1.00 91.62 90 LYS A C 1
ATOM 685 O O . LYS A 1 90 ? -0.095 10.288 9.327 1.00 91.62 90 LYS A O 1
ATOM 690 N N . VAL A 1 91 ? -1.428 8.508 9.685 1.00 91.00 91 VAL A N 1
ATOM 691 C CA . VAL A 1 91 ? -2.510 8.920 8.772 1.00 91.00 91 VAL A CA 1
ATOM 692 C C . VAL A 1 91 ? -2.959 10.377 8.989 1.00 91.00 91 VAL A C 1
ATOM 694 O O . VAL A 1 91 ? -3.018 11.107 7.997 1.00 91.00 91 VAL A O 1
ATOM 697 N N . PRO A 1 92 ? -3.179 10.874 10.228 1.00 88.62 92 PRO A N 1
ATOM 698 C CA . PRO A 1 92 ? -3.569 12.274 10.434 1.00 88.62 92 PRO A CA 1
ATOM 699 C C . PRO A 1 92 ? -2.531 13.280 9.918 1.00 88.62 92 PRO A C 1
ATOM 701 O O . PRO A 1 92 ? -2.890 14.316 9.358 1.00 88.62 92 PRO A O 1
ATOM 704 N N . PHE A 1 93 ? -1.240 12.963 10.067 1.00 90.56 93 PHE A N 1
ATOM 705 C CA . PHE A 1 93 ? -0.162 13.805 9.554 1.00 90.56 93 PHE A CA 1
ATOM 706 C C . PHE A 1 93 ? -0.147 13.815 8.024 1.00 90.56 93 PHE A C 1
ATOM 708 O O . PHE A 1 93 ? -0.047 14.885 7.431 1.00 90.56 93 PHE A O 1
ATOM 715 N N . LEU A 1 94 ? -0.280 12.647 7.383 1.00 92.62 94 LEU A N 1
ATOM 716 C CA . LEU A 1 94 ? -0.299 12.536 5.921 1.00 92.62 94 LEU A CA 1
ATOM 717 C C . LEU A 1 94 ? -1.448 13.342 5.308 1.00 92.62 94 LEU A C 1
ATOM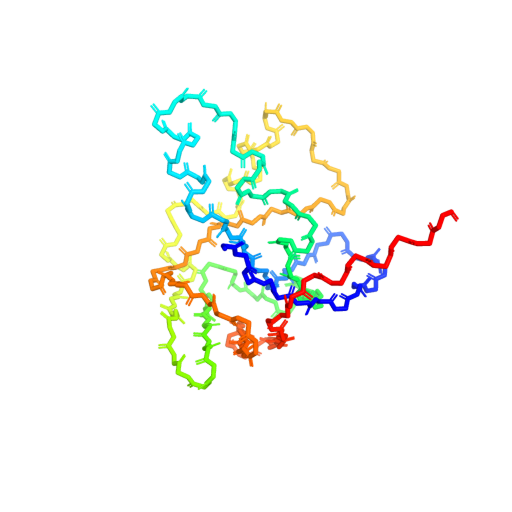 719 O O . LEU A 1 94 ? -1.215 14.101 4.370 1.00 92.62 94 LEU A O 1
ATOM 723 N N . ILE A 1 95 ? -2.657 13.230 5.868 1.00 88.44 95 ILE A N 1
ATOM 724 C CA . ILE A 1 95 ? -3.829 13.996 5.419 1.00 88.44 95 ILE A CA 1
ATOM 725 C C . ILE A 1 95 ? -3.553 15.499 5.537 1.00 88.44 95 ILE A C 1
ATOM 727 O O . ILE A 1 95 ? -3.694 16.224 4.555 1.00 88.44 95 ILE A O 1
ATOM 731 N N . SER A 1 96 ? -3.100 15.957 6.711 1.00 86.12 96 SER A N 1
ATOM 732 C CA . SER A 1 96 ? -2.780 17.370 6.954 1.00 86.12 96 SER A CA 1
ATOM 733 C C . SER A 1 96 ? -1.727 17.893 5.972 1.00 86.12 96 SER A C 1
ATOM 735 O O . SER A 1 96 ? -1.958 18.879 5.270 1.00 86.12 96 SER A O 1
ATOM 737 N N . TYR A 1 97 ? -0.605 17.183 5.838 1.00 90.94 97 TYR A N 1
ATOM 738 C CA . TYR A 1 97 ? 0.498 17.580 4.971 1.00 90.94 97 TYR A CA 1
ATOM 739 C C . TYR A 1 97 ? 0.087 17.642 3.495 1.00 90.94 97 TYR A C 1
ATOM 741 O O . TYR A 1 97 ? 0.322 18.655 2.839 1.00 90.94 97 TYR A O 1
ATOM 749 N N . ILE A 1 98 ? -0.574 16.603 2.976 1.00 91.19 98 ILE A N 1
ATOM 750 C CA . ILE A 1 98 ? -1.014 16.562 1.575 1.00 91.19 98 ILE A CA 1
ATOM 751 C C . ILE A 1 98 ? -2.045 17.663 1.310 1.00 91.19 98 ILE A C 1
ATOM 753 O O . ILE A 1 98 ? -1.907 18.384 0.321 1.00 91.19 98 ILE A O 1
ATOM 757 N N . SER A 1 99 ? -3.004 17.860 2.224 1.00 88.12 99 SER A N 1
ATOM 758 C CA . SER A 1 99 ? -4.038 18.896 2.095 1.00 88.12 99 SER A CA 1
ATOM 759 C C . SER A 1 99 ? -3.484 20.328 2.075 1.00 88.12 99 SER A C 1
ATOM 761 O O . SER A 1 99 ? -4.110 21.226 1.516 1.00 88.12 99 SER A O 1
ATOM 763 N N . SER A 1 100 ? -2.287 20.547 2.635 1.00 90.56 100 SER A N 1
ATOM 764 C CA . SER A 1 100 ? -1.590 21.840 2.576 1.00 90.56 100 SER A CA 1
ATOM 765 C C . SER A 1 100 ? -0.968 22.144 1.205 1.00 90.56 100 SER A C 1
ATOM 767 O O . SER A 1 100 ? -0.669 23.299 0.909 1.00 90.56 100 SER A O 1
ATOM 769 N N . ILE A 1 101 ? -0.777 21.117 0.369 1.00 92.94 101 ILE A N 1
ATOM 770 C CA . ILE A 1 101 ? -0.145 21.208 -0.956 1.00 92.94 101 ILE A CA 1
ATOM 771 C C . ILE A 1 101 ? -1.201 21.149 -2.065 1.00 92.94 101 ILE A C 1
ATOM 773 O O . ILE A 1 101 ? -1.101 21.875 -3.053 1.00 92.94 101 ILE A O 1
ATOM 777 N N . MET A 1 102 ? -2.199 20.276 -1.920 1.00 91.56 102 MET A N 1
ATOM 778 C CA . MET A 1 102 ? -3.282 20.086 -2.882 1.00 91.56 102 MET A CA 1
ATOM 779 C C . MET A 1 102 ? -4.604 19.810 -2.166 1.00 91.56 102 MET A C 1
ATOM 781 O O . MET A 1 102 ? -4.629 19.175 -1.116 1.00 91.56 102 MET A O 1
ATOM 785 N N . THR A 1 103 ? -5.714 20.266 -2.742 1.00 90.88 103 THR A N 1
ATOM 786 C CA . THR A 1 103 ? -7.049 20.001 -2.195 1.00 90.88 103 THR A CA 1
ATOM 787 C C . THR A 1 103 ? -7.384 18.514 -2.298 1.00 90.88 103 THR A C 1
ATOM 789 O O . THR A 1 103 ? -7.274 17.944 -3.379 1.00 90.88 103 THR A O 1
ATOM 792 N N . LEU A 1 104 ? -7.814 17.916 -1.183 1.00 86.94 104 LEU A N 1
ATOM 793 C CA . LEU A 1 104 ? -8.367 16.563 -1.142 1.00 86.94 104 LEU A CA 1
ATOM 794 C C . LEU A 1 104 ? -9.884 16.624 -1.320 1.00 86.94 104 LEU A C 1
ATOM 796 O O . LEU A 1 104 ? -10.563 17.390 -0.632 1.00 86.94 104 LEU A O 1
ATOM 800 N N . MET A 1 105 ? -10.400 15.808 -2.227 1.00 89.56 105 MET A N 1
ATOM 801 C CA . MET A 1 105 ? -11.816 15.681 -2.545 1.00 89.56 105 MET A CA 1
ATOM 802 C C . MET A 1 105 ? -12.373 14.356 -2.020 1.00 89.56 105 MET A C 1
ATOM 804 O O . MET A 1 105 ? -11.643 13.403 -1.746 1.00 89.56 105 MET A O 1
ATOM 808 N N . GLU A 1 106 ? -13.695 14.278 -1.884 1.00 85.56 106 GLU A N 1
ATOM 809 C CA . GLU A 1 106 ? -14.349 13.007 -1.582 1.00 85.56 106 GLU A CA 1
ATOM 810 C C . GLU A 1 106 ? -14.035 11.966 -2.667 1.00 85.56 106 GLU A C 1
ATOM 812 O O . GLU A 1 106 ? -14.164 12.234 -3.862 1.00 85.56 106 GLU A O 1
ATOM 817 N N . GLY A 1 107 ? -13.627 10.771 -2.235 1.00 86.06 107 GLY A N 1
ATOM 818 C CA . GLY A 1 107 ? -13.201 9.687 -3.120 1.00 86.06 107 GLY A CA 1
ATOM 819 C C . GLY A 1 107 ? -11.699 9.662 -3.418 1.00 86.06 107 GLY A C 1
ATOM 820 O O . GLY A 1 107 ? -11.234 8.685 -4.007 1.00 86.06 107 GLY A O 1
ATOM 821 N N . ASP A 1 108 ? -10.932 10.668 -2.985 1.00 91.88 108 ASP A N 1
ATOM 822 C CA . ASP A 1 108 ? -9.473 10.623 -3.076 1.00 91.88 108 ASP A CA 1
ATOM 823 C C . ASP A 1 108 ? -8.892 9.541 -2.156 1.00 91.88 108 ASP A C 1
ATOM 825 O O . ASP A 1 108 ? -9.356 9.312 -1.037 1.00 91.88 108 ASP A O 1
ATOM 829 N N . VAL A 1 109 ? -7.836 8.877 -2.631 1.00 93.69 109 VAL A N 1
ATOM 830 C CA . VAL A 1 109 ? -7.171 7.781 -1.917 1.00 93.69 109 VAL A CA 1
ATOM 831 C C . VAL A 1 109 ? -5.701 8.120 -1.705 1.00 93.69 109 VAL A C 1
ATOM 833 O O . VAL A 1 109 ? -4.983 8.456 -2.646 1.00 93.69 109 VAL A O 1
ATOM 836 N N . ILE A 1 110 ? -5.237 7.972 -0.464 1.00 95.12 110 ILE A N 1
ATOM 837 C CA . ILE A 1 110 ? -3.840 8.179 -0.076 1.00 95.12 110 ILE A CA 1
ATOM 838 C C . ILE A 1 110 ? -3.211 6.817 0.218 1.00 95.12 110 ILE A C 1
ATOM 840 O O . ILE A 1 110 ? -3.624 6.124 1.145 1.00 95.12 110 ILE A O 1
ATOM 844 N N . LEU A 1 111 ? -2.182 6.443 -0.545 1.00 96.75 111 LEU A N 1
ATOM 845 C CA . LEU A 1 111 ? -1.347 5.288 -0.217 1.00 96.75 111 LEU A CA 1
ATOM 846 C C . LEU A 1 111 ? -0.275 5.719 0.788 1.00 96.75 111 LEU A C 1
ATOM 848 O O . LEU A 1 111 ? 0.451 6.686 0.565 1.00 96.75 111 LEU A O 1
ATOM 852 N N . THR A 1 112 ? -0.170 4.991 1.896 1.00 95.94 112 THR A N 1
ATOM 853 C CA . THR A 1 112 ? 0.629 5.388 3.068 1.00 95.94 112 THR A CA 1
ATOM 854 C C . THR A 1 112 ? 2.051 4.823 3.080 1.00 95.94 112 THR A C 1
ATOM 856 O O . THR A 1 112 ? 2.800 5.037 4.032 1.00 95.94 112 THR A O 1
ATOM 859 N N . GLY A 1 113 ? 2.440 4.126 2.013 1.00 94.38 113 GLY A N 1
ATOM 860 C CA . GLY A 1 113 ? 3.731 3.462 1.879 1.00 94.38 113 GLY A CA 1
ATOM 861 C C . GLY A 1 113 ? 3.601 1.943 1.871 1.00 94.38 113 GLY A C 1
ATOM 862 O O . GLY A 1 113 ? 2.512 1.388 1.764 1.00 94.38 113 GLY A O 1
ATOM 863 N N . THR A 1 114 ? 4.745 1.270 1.936 1.00 95.62 114 THR A N 1
ATOM 864 C CA . THR A 1 114 ? 4.833 -0.191 1.932 1.00 95.62 114 THR A CA 1
ATOM 865 C C . THR A 1 114 ? 5.795 -0.642 3.028 1.00 95.62 114 THR A C 1
ATOM 867 O O . THR A 1 114 ? 6.831 0.007 3.198 1.00 95.62 114 THR A O 1
ATOM 870 N N . PRO A 1 115 ? 5.509 -1.752 3.733 1.00 94.69 115 PRO A N 1
ATOM 871 C CA . PRO A 1 115 ? 6.504 -2.404 4.575 1.00 94.69 115 PRO A CA 1
ATOM 872 C C . PRO A 1 115 ? 7.648 -2.966 3.716 1.00 94.69 115 PRO A C 1
ATOM 874 O O . PRO A 1 115 ? 7.587 -2.965 2.477 1.00 94.69 115 PRO A O 1
ATOM 877 N N . GLU A 1 116 ? 8.694 -3.456 4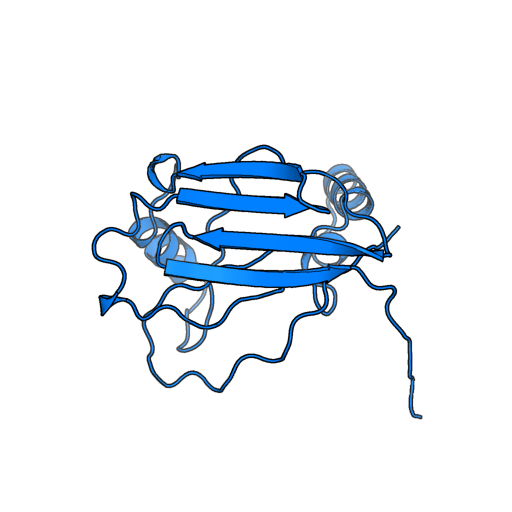.377 1.00 95.06 116 GLU A N 1
ATOM 878 C CA . GLU A 1 116 ? 9.837 -4.094 3.726 1.00 95.06 116 GLU A CA 1
ATOM 879 C C . GLU A 1 116 ? 9.460 -5.348 2.908 1.00 95.06 116 GLU A C 1
ATOM 881 O O . GLU A 1 116 ? 8.316 -5.809 2.906 1.00 95.06 116 GLU A O 1
ATOM 886 N N . GLY A 1 117 ? 10.431 -5.882 2.159 1.00 93.94 117 GLY A N 1
ATOM 887 C CA . GLY A 1 117 ? 10.249 -7.104 1.362 1.00 93.94 117 GLY A CA 1
ATOM 888 C C . GLY A 1 117 ? 9.740 -6.887 -0.069 1.00 93.94 117 GLY A C 1
ATOM 889 O O . GLY A 1 117 ? 9.293 -7.824 -0.730 1.00 93.94 117 GLY A O 1
ATOM 890 N N . VAL A 1 118 ? 9.804 -5.655 -0.584 1.00 95.69 118 VAL A N 1
ATOM 891 C CA . VAL A 1 118 ? 9.406 -5.365 -1.969 1.00 95.69 118 VAL A CA 1
ATOM 892 C C . VAL A 1 118 ? 10.284 -6.143 -2.953 1.00 95.69 118 VAL A C 1
ATOM 894 O O . VAL A 1 118 ? 11.510 -6.040 -2.931 1.00 95.69 118 VAL A O 1
ATOM 897 N N . GLY A 1 119 ? 9.650 -6.862 -3.879 1.00 94.50 119 GLY A N 1
ATOM 898 C CA . GLY A 1 119 ? 10.334 -7.687 -4.871 1.00 94.50 119 GLY A CA 1
ATOM 899 C C . GLY A 1 119 ? 9.627 -7.709 -6.227 1.00 94.50 119 GLY A C 1
ATOM 900 O O . GLY A 1 119 ? 8.526 -7.174 -6.374 1.00 94.50 119 GLY A O 1
ATOM 901 N N . PRO A 1 120 ? 10.262 -8.295 -7.255 1.00 95.38 120 PRO A N 1
ATOM 902 C CA . PRO A 1 120 ? 9.657 -8.423 -8.570 1.00 95.38 120 PRO A CA 1
ATOM 903 C C . PRO A 1 120 ? 8.552 -9.485 -8.571 1.00 95.38 120 PRO A C 1
ATOM 905 O O . PRO A 1 120 ? 8.666 -10.522 -7.917 1.00 95.38 120 PRO A O 1
ATOM 908 N N . VAL A 1 121 ? 7.542 -9.254 -9.405 1.00 95.50 121 VAL A N 1
ATOM 909 C CA . VAL A 1 121 ? 6.542 -10.252 -9.803 1.00 95.50 121 VAL A CA 1
ATOM 910 C C . VAL A 1 121 ? 6.641 -10.509 -11.305 1.00 95.50 121 VAL A C 1
ATOM 912 O O . VAL A 1 121 ? 7.117 -9.658 -12.066 1.00 95.50 121 VAL A O 1
ATOM 915 N N . ARG A 1 122 ? 6.230 -11.695 -11.747 1.00 94.38 122 ARG A N 1
ATOM 916 C CA . ARG A 1 122 ? 6.292 -12.162 -13.135 1.00 94.38 122 ARG A CA 1
ATOM 917 C C . ARG A 1 122 ? 4.896 -12.483 -13.651 1.00 94.38 122 ARG A C 1
ATOM 919 O O . ARG A 1 122 ? 3.981 -12.766 -12.892 1.00 94.38 122 ARG A O 1
ATOM 926 N N . ILE A 1 123 ? 4.744 -12.419 -14.970 1.00 94.62 123 ILE A N 1
ATOM 927 C CA . ILE A 1 123 ? 3.498 -12.807 -15.636 1.00 94.62 123 ILE A CA 1
ATOM 928 C C . ILE A 1 1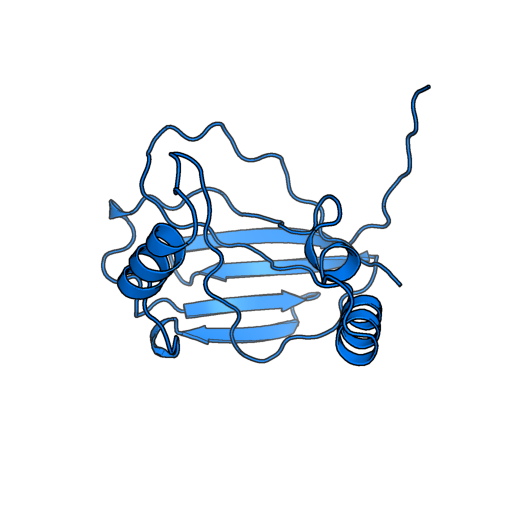23 ? 3.202 -14.278 -15.320 1.00 94.62 123 ILE A C 1
ATOM 930 O O . ILE A 1 123 ? 4.110 -15.105 -15.374 1.00 94.62 123 ILE A O 1
ATOM 934 N N . GLY A 1 124 ? 1.941 -14.578 -15.020 1.00 95.19 124 GLY A N 1
ATOM 935 C CA . GLY A 1 124 ? 1.458 -15.893 -14.608 1.00 95.19 124 GLY A CA 1
ATOM 936 C C . GLY A 1 124 ? 1.442 -16.102 -13.094 1.00 95.19 124 GLY A C 1
ATOM 937 O O . GLY A 1 124 ? 0.818 -17.056 -12.649 1.00 95.19 124 GLY A O 1
ATOM 938 N N . GLN A 1 125 ? 2.082 -15.222 -12.316 1.00 97.19 125 GLN A N 1
ATOM 939 C CA . GLN A 1 125 ? 2.058 -15.311 -10.856 1.00 97.19 125 GLN A CA 1
ATOM 940 C C . GLN A 1 125 ? 0.767 -14.743 -10.274 1.00 97.19 125 GLN A C 1
ATOM 942 O O . GLN A 1 125 ? 0.087 -13.921 -10.896 1.00 97.19 125 GLN A O 1
ATOM 947 N N . LYS A 1 126 ? 0.473 -15.137 -9.041 1.00 97.56 126 LYS A N 1
ATOM 948 C CA . LYS A 1 126 ? -0.682 -14.688 -8.271 1.00 97.56 126 LYS A CA 1
ATOM 949 C C . LYS A 1 126 ? -0.223 -13.952 -7.025 1.00 97.56 126 LYS A C 1
ATOM 951 O O . LYS A 1 126 ? 0.607 -14.452 -6.268 1.00 97.56 126 LYS A O 1
ATOM 956 N N . ILE A 1 127 ? -0.763 -12.756 -6.818 1.00 98.19 127 ILE A N 1
ATOM 957 C CA . ILE A 1 127 ? -0.513 -11.961 -5.618 1.00 98.19 127 ILE A CA 1
ATOM 958 C C . ILE A 1 127 ? -1.717 -12.109 -4.703 1.00 98.19 127 ILE A C 1
ATOM 960 O O . ILE A 1 127 ? -2.827 -11.764 -5.101 1.00 98.19 127 ILE A O 1
ATOM 964 N N . LYS A 1 128 ? -1.493 -12.560 -3.470 1.00 98.38 128 LYS A N 1
ATOM 965 C CA . LYS A 1 128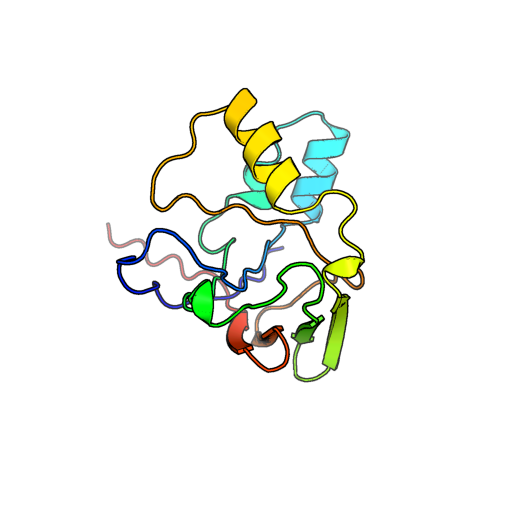 ? -2.496 -12.519 -2.403 1.00 98.38 128 LYS A CA 1
ATOM 966 C C . LYS A 1 128 ? -2.019 -11.559 -1.331 1.00 98.38 128 LYS A C 1
ATOM 968 O O . LYS A 1 128 ? -0.892 -11.690 -0.868 1.00 98.38 128 LYS A O 1
ATOM 973 N N . ALA A 1 129 ? -2.840 -10.603 -0.938 1.00 98.38 129 ALA A N 1
ATOM 974 C CA . ALA A 1 129 ? -2.472 -9.628 0.077 1.00 98.38 129 ALA A CA 1
ATOM 975 C C . ALA A 1 129 ? -3.639 -9.388 1.028 1.00 98.38 129 ALA A C 1
ATOM 977 O O . ALA A 1 129 ? -4.798 -9.586 0.661 1.00 98.38 129 ALA A O 1
ATOM 978 N N . GLY A 1 130 ? -3.337 -8.950 2.244 1.00 98.12 130 GLY A N 1
ATOM 979 C CA . GLY A 1 130 ? -4.360 -8.748 3.255 1.00 98.12 130 GLY A CA 1
ATOM 980 C C . GLY A 1 130 ? -3.966 -7.772 4.347 1.00 98.12 130 GLY A C 1
ATOM 981 O O . GLY A 1 130 ? -2.792 -7.453 4.545 1.00 98.12 130 GLY A O 1
ATOM 982 N N . ILE A 1 131 ? -4.999 -7.337 5.062 1.00 98.06 131 ILE A N 1
ATOM 983 C CA . ILE A 1 131 ? -4.901 -6.743 6.389 1.00 98.06 131 ILE A CA 1
ATOM 984 C C . ILE A 1 131 ? -5.450 -7.795 7.352 1.00 98.06 131 ILE A C 1
ATOM 986 O O . ILE A 1 131 ? -6.619 -8.182 7.233 1.00 98.06 131 ILE A O 1
ATOM 990 N N . THR A 1 132 ? -4.610 -8.304 8.254 1.00 97.50 132 THR A N 1
ATOM 991 C CA . THR A 1 132 ? -4.949 -9.442 9.122 1.00 97.50 132 THR A CA 1
ATOM 992 C C . THR A 1 132 ? -6.260 -9.196 9.873 1.00 97.50 132 THR A C 1
ATOM 994 O O . THR A 1 132 ? -6.423 -8.188 10.554 1.00 97.50 132 THR A O 1
ATOM 997 N N . GLY A 1 133 ? -7.212 -10.125 9.733 1.00 95.88 133 GLY A N 1
ATOM 998 C CA . GLY A 1 133 ? -8.513 -10.071 10.408 1.00 95.88 133 GLY A CA 1
ATOM 999 C C . GLY A 1 133 ? -9.544 -9.111 9.801 1.00 95.88 133 GLY A C 1
ATOM 1000 O O . GLY A 1 133 ? -10.668 -9.077 10.294 1.00 95.88 133 GLY A O 1
ATOM 1001 N N . LEU A 1 134 ? -9.203 -8.365 8.743 1.00 96.19 134 LEU A N 1
ATOM 1002 C CA . LEU A 1 134 ? -10.101 -7.372 8.141 1.00 96.19 134 LEU A CA 1
ATOM 1003 C C . LEU A 1 134 ? -10.460 -7.687 6.689 1.00 96.19 134 LEU A C 1
ATOM 1005 O O . LEU A 1 134 ? -11.640 -7.747 6.351 1.00 96.19 134 LEU A O 1
ATOM 1009 N N . ILE A 1 135 ? -9.465 -7.861 5.816 1.00 96.94 135 ILE A N 1
ATOM 1010 C CA . ILE A 1 135 ? -9.709 -8.061 4.384 1.00 96.94 135 ILE A CA 1
ATOM 1011 C C . ILE A 1 135 ? -8.556 -8.802 3.713 1.00 96.94 135 ILE A C 1
ATOM 1013 O O . ILE A 1 135 ? -7.394 -8.628 4.075 1.00 96.94 135 ILE A O 1
ATOM 1017 N N . GLU A 1 136 ? -8.887 -9.580 2.687 1.00 97.31 136 GLU A N 1
ATOM 1018 C CA . GLU A 1 136 ? -7.931 -10.162 1.750 1.00 97.31 136 GLU A CA 1
ATOM 1019 C C . GLU A 1 136 ? -8.343 -9.818 0.320 1.00 97.31 136 GLU A C 1
ATOM 1021 O O . GLU A 1 136 ? -9.530 -9.697 0.006 1.00 97.31 136 GLU A O 1
ATOM 1026 N N . ALA A 1 137 ? -7.357 -9.679 -0.556 1.00 95.69 137 ALA A N 1
ATOM 1027 C CA . ALA A 1 137 ? -7.555 -9.504 -1.981 1.00 95.69 137 ALA A CA 1
ATOM 1028 C C . ALA A 1 137 ? -6.538 -10.338 -2.759 1.00 95.69 137 ALA A C 1
ATOM 1030 O O . ALA A 1 137 ? -5.413 -10.578 -2.311 1.00 95.69 137 ALA A O 1
ATOM 1031 N N . GLU A 1 138 ? -6.950 -10.769 -3.943 1.00 97.06 138 GLU A N 1
ATOM 1032 C CA . GLU A 1 138 ? -6.135 -11.568 -4.843 1.00 97.06 138 GLU A CA 1
ATOM 1033 C C . GLU A 1 138 ? -6.082 -10.907 -6.216 1.00 97.06 138 GLU A C 1
ATOM 1035 O O . GLU A 1 138 ? -7.090 -10.407 -6.720 1.00 97.06 138 GLU A O 1
ATOM 1040 N N . PHE A 1 139 ? -4.894 -10.897 -6.811 1.00 95.06 139 PHE A N 1
ATOM 1041 C CA . PHE A 1 139 ? -4.637 -10.254 -8.086 1.00 95.06 139 PHE A CA 1
ATOM 1042 C C . PHE A 1 139 ? -3.768 -11.145 -8.970 1.00 95.06 139 PHE A C 1
ATOM 1044 O O . PHE A 1 139 ? -2.641 -11.499 -8.612 1.00 95.06 139 PHE A O 1
ATOM 1051 N N . ASP A 1 140 ? -4.268 -11.457 -10.164 1.00 94.88 140 ASP A N 1
ATOM 1052 C CA . ASP A 1 140 ? -3.513 -12.216 -11.156 1.00 94.88 140 ASP A CA 1
ATOM 1053 C C . ASP A 1 140 ? -2.546 -11.308 -11.911 1.00 94.88 140 ASP A C 1
ATOM 1055 O O . ASP A 1 140 ? -2.916 -10.235 -12.398 1.00 94.88 140 ASP A O 1
ATOM 1059 N N . VAL A 1 141 ? -1.300 -11.755 -12.054 1.00 94.00 141 VAL A N 1
ATOM 1060 C CA . VAL A 1 141 ? -0.273 -11.000 -12.759 1.00 94.00 141 VAL A CA 1
ATOM 1061 C C . VAL A 1 141 ? -0.283 -11.365 -14.240 1.00 94.00 141 VAL A C 1
ATOM 1063 O O . VAL A 1 141 ? 0.250 -12.393 -14.649 1.00 94.00 141 VAL A O 1
ATOM 1066 N N . GLN A 1 142 ? -0.858 -10.513 -15.083 1.00 91.12 142 GLN A N 1
ATOM 1067 C CA . GLN A 1 142 ? -1.076 -10.802 -16.500 1.00 91.12 142 GLN A CA 1
ATOM 1068 C C . GLN A 1 142 ? -0.328 -9.836 -17.424 1.00 91.12 142 GLN A C 1
ATOM 1070 O O . GLN A 1 142 ? 0.038 -8.711 -17.064 1.00 91.12 142 GLN A O 1
ATOM 1075 N N . ARG A 1 143 ? -0.090 -10.282 -18.663 1.00 84.94 143 ARG A N 1
ATOM 1076 C CA . ARG A 1 143 ? 0.383 -9.392 -19.725 1.00 84.94 143 ARG A CA 1
ATOM 1077 C C . ARG A 1 143 ? -0.787 -8.524 -20.167 1.00 84.94 143 ARG A C 1
ATOM 1079 O O . ARG A 1 143 ? -1.862 -9.038 -20.451 1.00 84.94 143 ARG A O 1
ATOM 1086 N N . ARG A 1 144 ? -0.563 -7.217 -20.297 1.00 72.44 144 ARG A N 1
ATOM 1087 C CA . ARG A 1 144 ? -1.566 -6.309 -20.862 1.00 72.44 144 ARG A CA 1
ATOM 1088 C C . ARG A 1 144 ? -1.944 -6.767 -22.276 1.00 72.44 144 ARG A C 1
ATOM 1090 O O . ARG A 1 144 ? -1.099 -6.715 -23.173 1.00 72.44 144 ARG A O 1
ATOM 1097 N N . SER A 1 145 ? -3.199 -7.162 -22.487 1.00 62.78 145 SER A N 1
ATOM 1098 C CA . SER A 1 145 ? -3.764 -7.288 -23.827 1.00 62.78 145 SER A CA 1
ATOM 1099 C C . SER A 1 145 ? -4.038 -5.879 -24.356 1.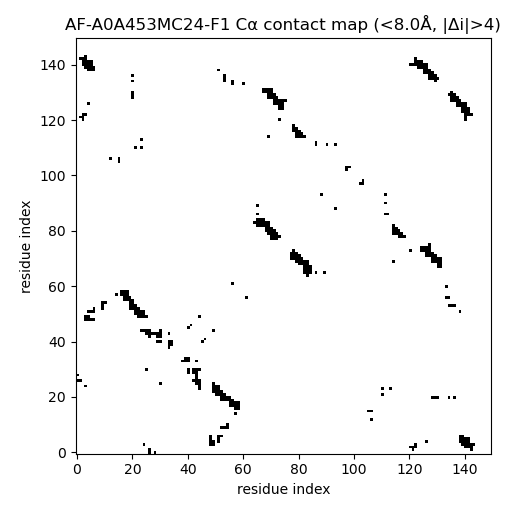00 62.78 145 SER A C 1
ATOM 1101 O O . SER A 1 145 ? -4.758 -5.084 -23.754 1.00 62.78 145 SER A O 1
ATOM 1103 N N . ARG A 1 146 ? -3.403 -5.508 -25.469 1.00 54.94 146 ARG A N 1
ATOM 1104 C CA . ARG A 1 146 ? -3.837 -4.336 -26.237 1.00 54.94 146 ARG A CA 1
ATOM 1105 C C . ARG A 1 146 ? -4.977 -4.796 -27.130 1.00 54.94 146 ARG A C 1
ATOM 1107 O O . ARG A 1 146 ? -4.752 -5.063 -28.304 1.00 54.94 146 ARG A O 1
ATOM 1114 N N . THR A 1 147 ? -6.184 -4.896 -26.587 1.00 48.47 147 THR A N 1
ATOM 1115 C CA . THR A 1 147 ? -7.370 -4.868 -27.445 1.00 48.47 147 THR A CA 1
ATOM 1116 C C . THR A 1 147 ? -7.627 -3.402 -27.755 1.00 48.47 147 THR A C 1
ATOM 1118 O O . THR A 1 147 ? -8.300 -2.693 -27.015 1.00 48.47 147 THR A O 1
ATOM 1121 N N . PHE A 1 148 ? -6.960 -2.907 -28.794 1.00 46.62 148 PHE A N 1
ATOM 1122 C CA . PHE A 1 148 ? -7.349 -1.657 -29.425 1.00 46.62 148 PHE A CA 1
ATOM 1123 C C . PHE A 1 148 ? -8.561 -2.020 -30.287 1.00 46.62 148 PHE A C 1
ATOM 1125 O O . PHE A 1 148 ? -8.388 -2.603 -31.355 1.00 46.62 148 PHE A O 1
ATOM 1132 N N . SER A 1 149 ? -9.777 -1.785 -29.791 1.00 39.59 149 SER A N 1
ATOM 1133 C CA . SER A 1 149 ? -10.896 -1.629 -30.723 1.00 39.59 149 SER A CA 1
ATOM 1134 C C . SER A 1 149 ? -10.745 -0.239 -31.341 1.00 39.59 149 SER A C 1
ATOM 1136 O O . SER A 1 149 ? -10.608 0.712 -30.566 1.00 39.59 149 SER A O 1
ATOM 1138 N N . PRO A 1 150 ? -10.650 -0.134 -32.679 1.00 48.69 150 PRO A N 1
ATOM 1139 C CA . PRO A 1 150 ? -10.550 1.146 -33.371 1.00 48.69 150 PRO A CA 1
ATOM 1140 C C . PRO A 1 150 ? -11.782 2.026 -33.143 1.00 48.69 150 PRO A C 1
ATOM 1142 O O . PRO A 1 150 ? -12.868 1.469 -32.858 1.00 48.69 150 PRO A O 1
#

Nearest PDB structures (foldseek):
  6sbj-assembly2_C  TM=1.000E+00  e=5.791E-14  Mus musculus
  6sbj-assembly1_A  TM=9.981E-01  e=7.298E-14  Mus musculus
  6sbj-assembly1_B  TM=9.994E-01  e=1.159E-13  Mus musculus
  6fog-assembly4_D  TM=9.970E-01  e=1.737E-13  Homo sapiens
  6sbi-assembly2_C  TM=9.989E-01  e=3.281E-13  Mus musculus

Solvent-accessible surface area (backbone atoms only — not comparable to full-atom values): 9265 Å² total; per-residue (Å²): 140,81,48,35,42,53,55,75,84,70,77,86,86,87,65,94,56,59,48,60,60,66,44,84,44,63,46,61,70,53,36,53,51,20,64,76,70,76,45,76,54,56,84,16,52,66,48,88,62,21,65,33,51,43,71,74,42,52,45,90,80,47,90,54,77,55,69,38,44,39,39,30,23,51,74,83,42,81,45,30,63,41,50,40,60,74,48,90,68,48,69,73,55,51,54,54,57,47,48,75,77,45,86,79,57,90,85,68,82,83,85,89,76,77,62,63,56,83,74,90,72,51,61,80,39,41,38,41,35,35,37,73,98,77,49,75,44,74,26,49,16,41,70,84,77,84,78,78,76,131